Protein AF-A0A0J9EGH7-F1 (afdb_monomer)

Foldseek 3Di:
DDDDPDPPDPPPPPQDPVSVVVVCCVVVNDPPPPPQPQDPPPDPCVVVDDPVVSVVVSVVSSVVVVVVVVVVVVVVVVVVVVVVVVVVVCVVVVVD

Sequence (96 aa):
MAGIGHNGAPDDEALTLDDLAMRLFEVIGPRADLEIEPFECGAPWTAHATEEELKRLGTLQARIIRREQALKELKAERKRIMNRNIRRMRRADGKE

Mean predicted aligned error: 13.61 Å

Radius of gyration: 25.73 Å; Cα contacts (8 Å, |Δi|>4): 18; chains: 1; bounding box: 83×34×54 Å

Structure (mmCIF, N/CA/C/O backbone):
data_AF-A0A0J9EGH7-F1
#
_entry.id   AF-A0A0J9EGH7-F1
#
loop_
_atom_site.group_PDB
_atom_site.id
_atom_site.type_symbol
_atom_site.label_atom_id
_atom_site.label_alt_id
_atom_site.label_comp_id
_atom_site.label_asym_id
_atom_site.label_entity_id
_atom_site.label_seq_id
_atom_site.pdbx_PDB_ins_code
_atom_site.Cartn_x
_atom_site.Cartn_y
_atom_site.Cartn_z
_atom_site.occupancy
_atom_site.B_iso_or_equiv
_atom_site.auth_seq_id
_atom_site.auth_comp_id
_atom_site.auth_asym_id
_atom_site.auth_atom_id
_atom_site.pdbx_PDB_model_num
ATOM 1 N N . MET A 1 1 ? -61.880 -25.033 -5.235 1.00 42.62 1 MET A N 1
ATOM 2 C CA . MET A 1 1 ? -60.783 -24.943 -6.221 1.00 42.62 1 MET A CA 1
ATOM 3 C C . MET A 1 1 ? -60.390 -23.482 -6.345 1.00 42.62 1 MET A C 1
ATOM 5 O O . MET A 1 1 ? -61.152 -22.721 -6.919 1.00 42.62 1 MET A O 1
ATOM 9 N N . ALA A 1 2 ? -59.269 -23.079 -5.754 1.00 44.09 2 ALA A N 1
ATOM 10 C CA . ALA A 1 2 ? -58.670 -21.767 -5.983 1.00 44.09 2 ALA A CA 1
ATOM 11 C C . ALA A 1 2 ? -57.253 -22.032 -6.494 1.00 44.09 2 ALA A C 1
ATOM 13 O O . ALA A 1 2 ? -56.487 -22.734 -5.834 1.00 44.09 2 ALA A O 1
ATOM 14 N N . GLY A 1 3 ? -56.987 -21.599 -7.726 1.00 42.03 3 GLY A N 1
ATOM 15 C CA . GLY A 1 3 ? -55.751 -21.875 -8.446 1.00 42.03 3 GLY A CA 1
ATOM 16 C C . GLY A 1 3 ? -54.546 -21.285 -7.727 1.00 42.03 3 GLY A C 1
ATOM 17 O O . GLY A 1 3 ? -54.557 -20.128 -7.316 1.00 42.03 3 GLY A O 1
ATOM 18 N N . ILE A 1 4 ? -53.510 -22.104 -7.586 1.00 45.78 4 ILE A N 1
ATOM 19 C CA . ILE A 1 4 ? -52.182 -21.670 -7.172 1.00 45.78 4 ILE A CA 1
ATOM 20 C C . ILE A 1 4 ? -51.647 -20.825 -8.329 1.00 45.78 4 ILE A C 1
ATOM 22 O O . ILE A 1 4 ? -51.303 -21.357 -9.383 1.00 45.78 4 ILE A O 1
ATOM 26 N N . GLY A 1 5 ? -51.653 -19.504 -8.153 1.00 42.78 5 GLY A N 1
ATOM 27 C CA . GLY A 1 5 ? -50.976 -18.586 -9.055 1.00 42.78 5 GLY A CA 1
ATOM 28 C C . GLY A 1 5 ? -49.491 -18.919 -9.052 1.00 42.78 5 GLY A C 1
ATOM 29 O O . GLY A 1 5 ? -48.812 -18.769 -8.037 1.00 42.78 5 GLY A O 1
ATOM 30 N N . HIS A 1 6 ? -49.005 -19.425 -10.179 1.00 42.41 6 HIS A N 1
ATOM 31 C CA . HIS A 1 6 ? -47.587 -19.513 -10.466 1.00 42.41 6 HIS A CA 1
ATOM 32 C C . HIS A 1 6 ? -47.066 -18.072 -10.499 1.00 42.41 6 HIS A C 1
ATOM 34 O O . HIS A 1 6 ? -47.311 -17.346 -11.459 1.00 42.41 6 HIS A O 1
ATOM 40 N N . ASN A 1 7 ? -46.423 -17.630 -9.415 1.00 50.31 7 ASN A N 1
ATOM 41 C CA . ASN A 1 7 ? -45.577 -16.444 -9.451 1.00 50.31 7 ASN A CA 1
ATOM 42 C C . ASN A 1 7 ? -44.429 -16.782 -10.403 1.00 50.31 7 ASN A C 1
ATOM 44 O O . ASN A 1 7 ? -43.432 -17.369 -9.984 1.00 50.31 7 ASN A O 1
ATOM 48 N N . GLY A 1 8 ? -44.626 -16.491 -11.689 1.00 41.53 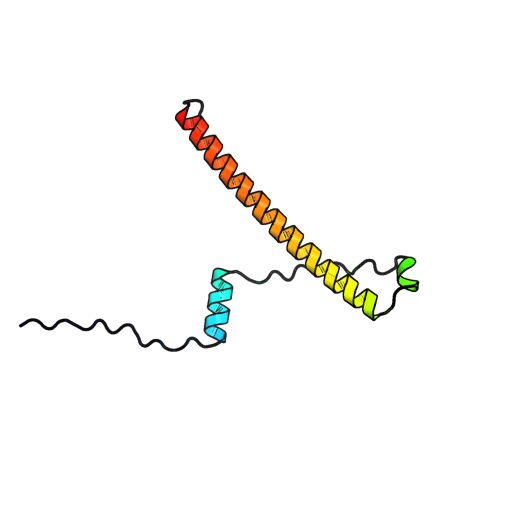8 GLY A N 1
ATOM 49 C CA . GLY A 1 8 ? -43.549 -16.465 -12.659 1.00 41.53 8 GLY A CA 1
ATOM 50 C C . GLY A 1 8 ? -42.519 -15.481 -12.133 1.00 41.53 8 GLY A C 1
ATOM 51 O O . GLY A 1 8 ? -42.806 -14.289 -12.006 1.00 41.53 8 GLY A O 1
ATOM 52 N N . ALA A 1 9 ? -41.352 -15.995 -11.746 1.00 48.44 9 ALA A N 1
ATOM 53 C CA . ALA A 1 9 ? -40.170 -15.157 -11.685 1.00 48.44 9 ALA A CA 1
ATOM 54 C C . ALA A 1 9 ? -40.084 -14.450 -13.047 1.00 48.44 9 ALA A C 1
ATOM 56 O O . ALA A 1 9 ? -40.304 -15.124 -14.059 1.00 48.44 9 ALA A O 1
ATOM 57 N N . PRO A 1 10 ? -39.878 -13.121 -13.090 1.00 49.72 10 PRO A N 1
ATOM 58 C CA . PRO A 1 10 ? -39.650 -12.453 -14.360 1.00 49.72 10 PRO A CA 1
ATOM 59 C C . PRO A 1 10 ? -38.514 -13.203 -15.043 1.00 49.72 10 PRO A C 1
ATOM 61 O O . PRO A 1 10 ? -37.546 -13.560 -14.367 1.00 49.72 10 PRO A O 1
ATOM 64 N N . ASP A 1 11 ? -38.723 -13.519 -16.319 1.00 53.44 11 ASP A N 1
ATOM 65 C CA . ASP A 1 11 ? -37.817 -14.302 -17.146 1.00 53.44 11 ASP A CA 1
ATOM 66 C C . ASP A 1 11 ? -36.367 -13.943 -16.802 1.00 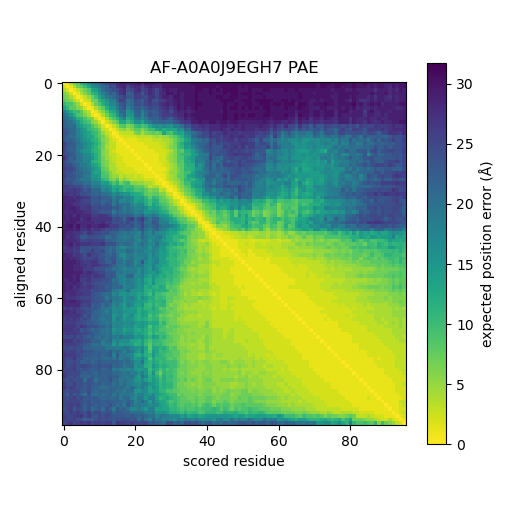53.44 11 ASP A C 1
ATOM 68 O O . ASP A 1 11 ? -36.033 -12.758 -16.720 1.00 53.44 11 ASP A O 1
ATOM 72 N N . ASP A 1 12 ? -35.537 -14.960 -16.533 1.00 54.38 12 ASP A N 1
ATOM 73 C CA . ASP A 1 12 ? -34.088 -14.832 -16.349 1.00 54.38 12 ASP A CA 1
ATOM 74 C C . ASP A 1 12 ? -33.479 -14.317 -17.666 1.00 54.38 12 ASP A C 1
ATOM 76 O O . ASP A 1 12 ? -32.842 -15.048 -18.428 1.00 54.38 12 ASP A O 1
ATOM 80 N N . GLU A 1 13 ? -33.732 -13.052 -17.989 1.00 59.84 13 GLU A N 1
ATOM 81 C CA . GLU A 1 13 ? -33.129 -12.362 -19.106 1.00 59.84 13 GLU A CA 1
ATOM 82 C C . GLU A 1 13 ? -31.655 -12.232 -18.743 1.00 59.84 13 GLU A C 1
ATOM 84 O O . GLU A 1 13 ? -31.276 -11.588 -17.757 1.00 59.84 13 GLU A O 1
ATOM 89 N N . ALA A 1 14 ? -30.820 -12.965 -19.477 1.00 65.88 14 ALA A N 1
ATOM 90 C CA . ALA A 1 14 ? -29.392 -12.979 -19.239 1.00 65.88 14 ALA A CA 1
ATOM 91 C C . ALA A 1 14 ? -28.882 -11.539 -19.340 1.00 65.88 14 ALA A C 1
ATOM 93 O O . ALA A 1 14 ? -28.893 -10.949 -20.420 1.00 65.88 14 ALA A O 1
ATOM 94 N N . LEU A 1 15 ? -28.458 -10.987 -18.199 1.00 65.06 15 LEU A N 1
ATOM 95 C CA . LEU A 1 15 ? -27.881 -9.651 -18.128 1.00 65.06 15 LEU A CA 1
ATOM 96 C C . LEU A 1 15 ? -26.804 -9.517 -19.195 1.00 65.06 15 LEU A C 1
ATOM 98 O O . LEU A 1 15 ? -25.924 -10.379 -19.318 1.00 65.06 15 LEU A O 1
ATOM 102 N N . THR A 1 16 ? -26.859 -8.425 -19.949 1.00 87.00 16 THR A N 1
ATOM 103 C CA . THR A 1 16 ? -25.800 -8.130 -20.903 1.00 87.00 16 THR A CA 1
ATOM 104 C C . THR A 1 16 ? -24.485 -7.904 -20.153 1.00 87.00 16 THR A C 1
ATOM 106 O O . THR A 1 16 ? -24.455 -7.630 -18.947 1.00 87.00 16 THR A O 1
ATOM 109 N N . LEU A 1 17 ? -23.363 -8.022 -20.866 1.00 78.50 17 LEU A N 1
ATOM 110 C CA . LEU A 1 17 ? -22.044 -7.707 -20.305 1.00 78.50 17 LEU A CA 1
ATOM 111 C C . LEU A 1 17 ? -21.997 -6.287 -19.722 1.00 78.50 17 LEU A C 1
ATOM 113 O O . LEU A 1 17 ? -21.353 -6.081 -18.693 1.00 78.50 17 LEU A O 1
ATOM 117 N N . ASP A 1 18 ? -22.721 -5.351 -20.335 1.00 80.12 18 ASP A N 1
ATOM 118 C CA . ASP A 1 18 ? -22.803 -3.960 -19.896 1.00 80.12 18 ASP A CA 1
ATOM 119 C C . ASP A 1 18 ? -23.638 -3.817 -18.618 1.00 80.12 18 ASP A C 1
ATOM 121 O O . ASP A 1 18 ? -23.201 -3.154 -17.675 1.00 80.12 18 ASP A O 1
ATOM 125 N N . ASP A 1 19 ? -24.773 -4.515 -18.512 1.00 81.50 19 ASP A N 1
ATOM 126 C CA . ASP A 1 19 ? -25.580 -4.516 -17.285 1.00 81.50 19 ASP A CA 1
ATOM 127 C C . ASP A 1 19 ? -24.813 -5.135 -16.116 1.00 81.50 19 ASP A C 1
ATOM 129 O O . ASP A 1 19 ? -24.829 -4.619 -14.996 1.00 81.50 19 ASP A O 1
ATOM 133 N N . LEU A 1 20 ? -24.091 -6.229 -16.374 1.00 82.88 20 LEU A N 1
ATOM 134 C CA . LEU A 1 20 ? -23.239 -6.872 -15.380 1.00 82.88 20 LEU A CA 1
ATOM 135 C C . LEU A 1 20 ? -22.088 -5.949 -14.954 1.00 82.88 20 LEU A C 1
ATOM 137 O O . LEU A 1 20 ? -21.775 -5.870 -13.764 1.00 82.88 20 LEU A O 1
ATOM 141 N N . ALA A 1 21 ? -21.482 -5.222 -15.897 1.00 78.38 21 ALA A N 1
ATOM 142 C CA . ALA A 1 21 ? -20.438 -4.243 -15.614 1.00 78.38 21 ALA A CA 1
ATOM 143 C C . ALA A 1 21 ? -20.959 -3.069 -14.769 1.00 78.38 21 ALA A C 1
ATOM 145 O O . ALA A 1 21 ? -20.303 -2.697 -13.795 1.00 78.38 21 ALA A O 1
ATOM 146 N N . MET A 1 22 ? -22.148 -2.539 -15.074 1.00 81.19 22 MET A N 1
ATOM 147 C CA . MET A 1 22 ? -22.797 -1.478 -14.294 1.00 81.19 22 MET A CA 1
ATOM 148 C C . MET A 1 22 ? -23.138 -1.943 -12.878 1.00 81.19 22 MET A C 1
ATOM 150 O O . MET A 1 22 ? -22.831 -1.253 -11.908 1.00 81.19 22 MET A O 1
ATOM 154 N N . ARG A 1 23 ? -23.672 -3.158 -12.731 1.00 7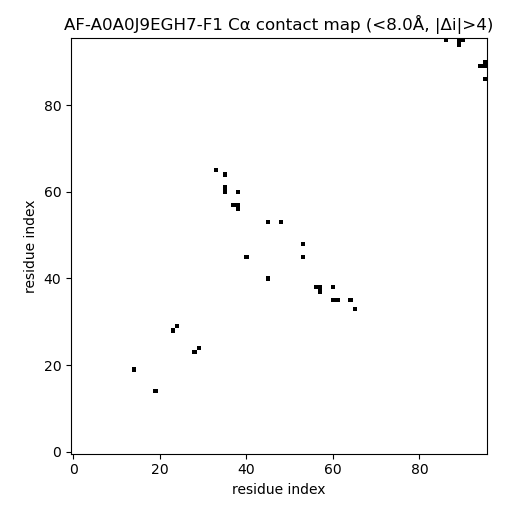9.56 23 ARG A N 1
ATOM 155 C CA . ARG A 1 23 ? -23.951 -3.747 -11.414 1.00 79.56 23 ARG A CA 1
ATOM 156 C C . ARG A 1 23 ? -22.682 -3.934 -10.591 1.00 79.56 23 ARG A C 1
ATOM 158 O O . ARG A 1 23 ? -22.654 -3.630 -9.401 1.00 79.56 23 ARG A O 1
ATOM 165 N N . LEU A 1 24 ? -21.612 -4.425 -11.217 1.00 75.50 24 LEU A N 1
ATOM 166 C CA . LEU A 1 24 ? -20.312 -4.551 -10.562 1.00 75.50 24 LEU A CA 1
ATOM 167 C C . LEU A 1 24 ? -19.753 -3.182 -10.169 1.00 75.50 24 LEU A C 1
ATOM 169 O O . LEU A 1 24 ? -19.197 -3.060 -9.081 1.00 75.50 24 LEU A O 1
ATOM 173 N N . PHE A 1 25 ? -19.924 -2.158 -11.005 1.00 71.62 25 PHE A N 1
ATOM 174 C CA . PHE A 1 25 ? -19.523 -0.788 -10.695 1.00 71.62 25 PHE A CA 1
ATOM 175 C C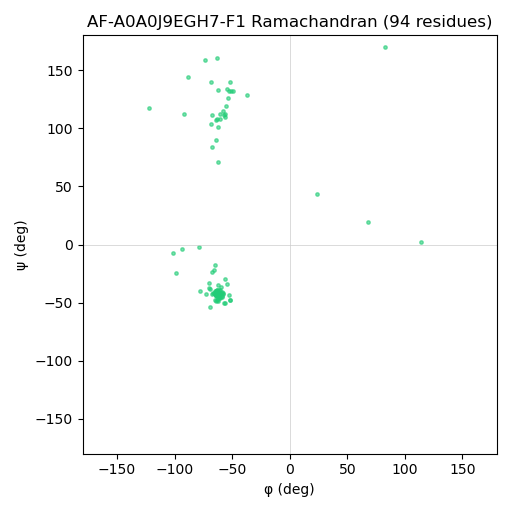 . PHE A 1 25 ? -20.297 -0.213 -9.505 1.00 71.62 25 PHE A C 1
ATOM 177 O O . PHE A 1 25 ? -19.689 0.399 -8.635 1.00 71.62 25 PHE A O 1
ATOM 184 N N . GLU A 1 26 ? -21.607 -0.439 -9.408 1.00 74.94 26 GLU A N 1
ATOM 185 C CA . GLU A 1 26 ? -22.403 0.005 -8.256 1.00 74.94 26 GLU A CA 1
ATOM 186 C C . GLU A 1 26 ? -21.985 -0.690 -6.955 1.00 74.94 26 GLU A C 1
ATOM 188 O O . GLU A 1 26 ? -21.919 -0.060 -5.900 1.00 74.94 26 GLU A O 1
ATOM 193 N N . VAL A 1 27 ? -21.685 -1.990 -7.024 1.00 71.38 27 VAL A N 1
ATOM 194 C CA . VAL A 1 27 ? -21.335 -2.796 -5.845 1.00 71.38 27 VAL A CA 1
ATOM 195 C C . VAL A 1 27 ? -19.896 -2.549 -5.386 1.00 71.38 27 VAL A C 1
ATOM 197 O O . VAL A 1 27 ? -19.630 -2.513 -4.185 1.00 71.38 27 VAL A O 1
ATOM 200 N N . ILE A 1 28 ? -18.957 -2.413 -6.324 1.00 70.75 28 ILE A N 1
ATOM 201 C CA . ILE A 1 28 ? -17.514 -2.337 -6.042 1.00 70.75 28 ILE A CA 1
ATOM 202 C C . ILE A 1 28 ? -17.016 -0.881 -6.044 1.00 70.75 28 ILE A C 1
ATOM 204 O O . ILE A 1 28 ? -16.027 -0.571 -5.380 1.00 70.75 28 ILE A O 1
ATOM 208 N N . GLY A 1 29 ? -17.709 0.022 -6.740 1.00 58.31 29 GLY A N 1
ATOM 209 C CA . GLY A 1 29 ? -17.267 1.386 -7.021 1.00 58.31 29 GLY A CA 1
ATOM 210 C C . GLY A 1 29 ? -16.313 1.469 -8.224 1.00 58.31 29 GLY A C 1
ATOM 211 O O . GLY A 1 29 ? -15.832 0.442 -8.721 1.00 58.31 29 GLY A O 1
ATOM 212 N N . PRO A 1 30 ? -16.003 2.690 -8.709 1.00 61.41 30 PRO A N 1
ATOM 213 C CA . PRO A 1 30 ? -14.977 2.887 -9.726 1.00 61.41 30 PRO A CA 1
ATOM 214 C C . PRO A 1 30 ? -13.663 2.271 -9.253 1.00 61.41 30 PRO A C 1
ATOM 216 O O . PRO A 1 30 ? -13.224 2.504 -8.123 1.00 61.41 30 PRO A O 1
ATOM 219 N N . ARG A 1 31 ? -12.996 1.514 -10.133 1.00 58.31 31 ARG A N 1
ATOM 220 C CA . ARG A 1 31 ? -11.586 1.190 -9.916 1.00 58.31 31 ARG A CA 1
ATOM 221 C C . ARG A 1 31 ? -10.855 2.524 -9.882 1.00 58.31 31 ARG A C 1
ATOM 223 O O . ARG A 1 31 ? -10.773 3.196 -10.900 1.00 58.31 31 ARG A O 1
ATOM 230 N N . ALA A 1 32 ? -10.405 2.932 -8.700 1.00 57.84 32 ALA A N 1
ATOM 231 C CA . ALA A 1 32 ? -9.576 4.112 -8.584 1.00 57.84 32 ALA A CA 1
ATOM 232 C C . ALA A 1 32 ? -8.292 3.829 -9.361 1.00 57.84 32 ALA A C 1
ATOM 234 O O . ALA A 1 32 ? -7.461 3.012 -8.941 1.00 57.84 32 ALA A O 1
ATOM 235 N N . ASP A 1 33 ? -8.157 4.480 -10.509 1.00 59.44 33 ASP A N 1
ATOM 236 C CA . ASP A 1 33 ? -6.893 4.592 -11.206 1.00 59.44 33 ASP A CA 1
ATOM 237 C C . ASP A 1 33 ? -6.010 5.473 -10.326 1.00 59.44 33 ASP A C 1
ATOM 239 O O . ASP A 1 33 ? -5.987 6.693 -10.443 1.00 59.44 33 ASP A O 1
ATOM 243 N N . LEU A 1 34 ? -5.365 4.850 -9.335 1.00 61.41 34 LEU A N 1
ATOM 244 C CA . LEU A 1 34 ? -4.334 5.516 -8.555 1.00 61.41 34 LEU A CA 1
ATOM 245 C C . LEU A 1 34 ? -3.295 6.021 -9.551 1.00 61.41 34 LEU A C 1
ATOM 247 O O . LEU A 1 34 ? -2.700 5.212 -10.269 1.00 61.41 34 LEU A O 1
ATOM 251 N N . GLU A 1 35 ? -3.099 7.340 -9.582 1.00 61.25 35 GLU A N 1
ATOM 252 C CA . GLU A 1 35 ? -1.949 7.936 -10.244 1.00 61.25 35 GLU A CA 1
ATOM 253 C C . GLU A 1 35 ? -0.704 7.309 -9.619 1.00 61.25 35 GLU A C 1
ATOM 255 O O . GLU A 1 35 ? -0.417 7.461 -8.430 1.00 61.25 35 GLU A O 1
ATOM 260 N N . ILE A 1 36 ? -0.027 6.486 -10.410 1.00 59.84 36 ILE A N 1
ATOM 261 C CA . ILE A 1 36 ? 1.205 5.829 -10.008 1.00 59.84 36 ILE A CA 1
ATOM 262 C C . ILE A 1 36 ? 2.315 6.753 -10.462 1.00 59.84 36 ILE A C 1
ATOM 264 O O . ILE A 1 36 ? 2.513 6.929 -11.665 1.00 59.84 36 ILE A O 1
ATOM 268 N N . GLU A 1 37 ? 3.012 7.349 -9.496 1.00 63.56 37 GLU A N 1
ATOM 269 C CA . GLU A 1 37 ? 4.190 8.153 -9.793 1.00 63.56 37 GLU A CA 1
ATOM 270 C C . GLU A 1 37 ? 5.170 7.353 -10.668 1.00 63.56 37 GLU A C 1
ATOM 272 O O . GLU A 1 37 ? 5.349 6.144 -10.450 1.00 63.56 37 GLU A O 1
ATOM 277 N N . PRO A 1 38 ? 5.797 8.000 -11.668 1.00 60.22 38 PRO A N 1
ATOM 278 C CA . PRO A 1 38 ? 6.794 7.356 -12.503 1.00 60.22 38 PRO A CA 1
ATOM 279 C C . PRO A 1 38 ? 7.884 6.724 -11.638 1.00 60.22 38 PRO A C 1
ATOM 281 O O . PRO A 1 38 ? 8.489 7.371 -10.786 1.00 60.22 38 PRO A O 1
ATOM 284 N N . PHE A 1 39 ? 8.121 5.438 -11.866 1.00 64.62 39 PHE A N 1
ATOM 285 C CA . PHE A 1 39 ? 9.152 4.672 -11.186 1.00 64.62 39 PHE A CA 1
ATOM 286 C C . PHE A 1 39 ? 10.534 5.312 -11.414 1.00 64.62 39 PHE A C 1
ATOM 288 O O . PHE A 1 39 ? 10.974 5.354 -12.559 1.00 64.62 39 PHE A O 1
ATOM 295 N N . GLU A 1 40 ? 11.168 5.810 -10.339 1.00 64.69 40 GLU A N 1
ATOM 296 C CA . GLU A 1 40 ? 12.563 6.299 -10.207 1.00 64.69 40 GLU A CA 1
ATOM 297 C C . GLU A 1 40 ? 13.259 6.784 -11.500 1.00 64.69 40 GLU A C 1
ATOM 299 O O . GLU A 1 40 ? 14.428 6.478 -11.754 1.00 64.69 40 GLU A O 1
ATOM 304 N N . CYS A 1 41 ? 12.560 7.555 -12.341 1.00 62.53 41 CYS A N 1
ATOM 305 C CA . CYS A 1 41 ? 13.115 8.048 -13.596 1.00 62.53 41 CYS A CA 1
ATOM 306 C C . CYS A 1 41 ? 14.289 8.990 -13.289 1.00 62.53 41 CYS A C 1
ATOM 308 O O . CYS A 1 41 ? 14.081 10.112 -12.833 1.00 62.53 41 CYS A O 1
ATOM 310 N N . GLY A 1 42 ? 15.519 8.534 -13.547 1.00 69.88 42 GLY A N 1
ATOM 311 C CA . GLY A 1 42 ? 16.743 9.323 -13.368 1.00 69.88 42 GLY A CA 1
ATOM 312 C C . GLY A 1 42 ? 17.697 8.833 -12.276 1.00 69.88 42 GLY A C 1
ATOM 313 O O . GLY A 1 42 ? 18.738 9.459 -12.074 1.00 69.88 42 GLY A O 1
ATOM 314 N N . ALA A 1 43 ? 17.402 7.727 -11.586 1.00 85.06 43 ALA A N 1
ATOM 315 C CA . ALA A 1 43 ? 18.371 7.134 -10.666 1.00 85.06 43 ALA A CA 1
ATOM 316 C C . ALA A 1 43 ? 19.577 6.537 -11.436 1.00 85.06 43 ALA A C 1
ATOM 318 O O . ALA A 1 43 ? 19.375 5.887 -12.458 1.00 85.06 43 ALA A O 1
ATOM 319 N N . PRO A 1 44 ? 20.838 6.679 -10.968 1.00 89.25 44 PRO A N 1
ATOM 320 C CA . PRO A 1 44 ? 22.019 6.236 -11.727 1.00 89.25 44 PRO A CA 1
ATOM 321 C C . PRO A 1 44 ? 22.003 4.755 -12.117 1.00 89.25 44 PRO A C 1
ATOM 323 O O . PRO A 1 44 ? 22.540 4.365 -13.151 1.00 89.25 44 PRO A O 1
ATOM 326 N N . TRP A 1 45 ? 21.357 3.923 -11.301 1.00 87.69 45 TRP A N 1
ATOM 327 C CA . TRP A 1 45 ? 21.258 2.492 -11.536 1.00 87.69 45 TRP A CA 1
ATOM 328 C C . TRP A 1 45 ? 20.393 2.155 -12.767 1.00 87.69 45 TRP A C 1
ATOM 330 O O . TRP A 1 45 ? 20.610 1.110 -13.380 1.00 87.69 45 TRP A O 1
ATOM 340 N N . THR A 1 46 ? 19.473 3.036 -13.194 1.00 88.81 46 THR A N 1
ATOM 341 C CA . THR A 1 46 ? 18.600 2.781 -14.356 1.00 88.81 46 THR A CA 1
ATOM 342 C C . THR A 1 46 ? 19.384 2.701 -15.662 1.00 88.81 46 THR A C 1
ATOM 344 O O . THR A 1 46 ? 18.912 2.083 -16.608 1.00 88.81 46 THR A O 1
ATOM 347 N N . ALA A 1 47 ? 20.591 3.276 -15.714 1.00 88.75 47 ALA A N 1
ATOM 348 C CA . ALA A 1 47 ? 21.497 3.155 -16.858 1.00 88.75 47 ALA A CA 1
ATOM 349 C C . ALA A 1 47 ? 21.995 1.714 -17.088 1.00 88.75 47 ALA A C 1
ATOM 351 O O . ALA A 1 47 ? 22.484 1.400 -18.170 1.00 88.75 47 ALA A O 1
ATOM 352 N N . HIS A 1 48 ? 21.876 0.845 -16.081 1.00 92.12 48 HIS A N 1
ATOM 353 C CA . HIS A 1 48 ? 22.273 -0.561 -16.149 1.00 92.12 48 HIS A CA 1
ATOM 354 C C . HIS A 1 48 ? 21.095 -1.519 -16.357 1.00 92.12 48 HIS A C 1
ATOM 356 O O . HIS A 1 48 ? 21.322 -2.711 -16.549 1.00 92.12 48 HIS A O 1
ATOM 362 N N . ALA A 1 49 ? 19.856 -1.025 -16.302 1.00 89.44 49 ALA A N 1
ATOM 363 C CA . ALA A 1 49 ? 18.661 -1.840 -16.468 1.00 89.44 49 ALA A CA 1
ATOM 364 C C . ALA A 1 49 ? 18.264 -1.939 -17.943 1.00 89.44 49 ALA A C 1
ATOM 366 O O . ALA A 1 49 ? 18.359 -0.975 -18.706 1.00 89.44 49 ALA A O 1
ATOM 367 N N . THR A 1 50 ? 17.765 -3.103 -18.340 1.00 92.62 50 THR A N 1
ATOM 368 C CA . THR A 1 50 ? 17.143 -3.281 -19.653 1.00 92.62 50 THR A CA 1
ATOM 369 C C . THR A 1 50 ? 15.761 -2.622 -19.701 1.00 92.62 50 THR A C 1
ATOM 371 O O . THR A 1 50 ? 15.101 -2.410 -18.679 1.00 92.62 50 THR A O 1
ATOM 374 N N . GLU A 1 51 ? 15.269 -2.328 -20.906 1.00 86.69 51 GLU A N 1
ATOM 375 C CA . GLU A 1 51 ? 13.921 -1.771 -21.091 1.00 86.69 51 GLU A CA 1
ATOM 376 C C . GLU A 1 51 ? 12.824 -2.707 -20.546 1.00 86.69 51 GLU A C 1
ATOM 378 O O . GLU A 1 51 ? 11.834 -2.251 -19.967 1.00 86.69 51 GLU A O 1
ATOM 383 N N . GLU A 1 52 ? 13.005 -4.023 -20.693 1.00 89.25 52 GLU A N 1
ATOM 384 C CA . GLU A 1 52 ? 12.083 -5.035 -20.167 1.00 89.25 52 GLU A CA 1
ATOM 385 C C . GLU A 1 52 ? 12.021 -5.012 -18.634 1.00 89.25 52 GLU A C 1
ATOM 387 O O . GLU A 1 52 ? 10.928 -5.044 -18.055 1.00 89.25 52 GLU A O 1
ATOM 392 N N . GLU A 1 53 ? 13.172 -4.891 -17.969 1.00 91.56 53 GLU A N 1
ATOM 393 C CA . GLU A 1 53 ? 13.251 -4.762 -16.512 1.00 91.56 53 GLU A CA 1
ATOM 394 C C . GLU A 1 53 ? 12.589 -3.471 -16.028 1.00 91.56 53 GLU A C 1
ATOM 396 O O . GLU A 1 53 ? 11.784 -3.517 -15.097 1.00 91.56 53 GLU A O 1
ATOM 401 N N . LEU A 1 54 ? 12.830 -2.336 -16.691 1.00 87.19 54 LEU A N 1
ATOM 402 C CA . LEU A 1 54 ? 12.201 -1.057 -16.339 1.00 87.19 54 LEU A CA 1
ATOM 403 C C . LEU A 1 54 ? 10.669 -1.112 -16.470 1.00 87.19 54 LEU A C 1
ATOM 405 O O . LEU A 1 54 ? 9.950 -0.710 -15.549 1.00 87.19 54 LEU A O 1
ATOM 409 N N . LYS A 1 55 ? 10.141 -1.692 -17.559 1.00 83.75 55 LYS A N 1
ATOM 410 C CA . LYS A 1 55 ? 8.691 -1.927 -17.724 1.00 83.75 55 LYS A CA 1
ATOM 411 C C . LYS A 1 55 ? 8.136 -2.824 -16.619 1.00 83.75 55 LYS A C 1
ATOM 413 O O . LYS A 1 55 ? 7.043 -2.581 -16.082 1.00 83.75 55 LYS A O 1
ATOM 418 N N . ARG A 1 56 ? 8.881 -3.872 -16.254 1.00 87.50 56 ARG A N 1
ATOM 419 C CA . ARG A 1 56 ? 8.486 -4.786 -15.183 1.00 87.50 56 ARG A CA 1
ATOM 420 C C . ARG A 1 56 ? 8.457 -4.085 -13.827 1.00 87.50 56 ARG A C 1
ATOM 422 O O . ARG A 1 56 ? 7.496 -4.289 -13.084 1.00 87.50 56 ARG A O 1
ATOM 429 N N . LEU A 1 57 ? 9.446 -3.250 -13.525 1.00 87.50 57 LEU A N 1
ATOM 430 C CA . LEU A 1 57 ? 9.522 -2.481 -12.284 1.00 87.50 57 LEU A CA 1
ATOM 431 C C . LEU A 1 57 ? 8.365 -1.487 -12.159 1.00 87.50 57 LEU A C 1
ATOM 433 O O . LEU A 1 57 ? 7.687 -1.496 -11.134 1.00 87.50 57 LEU A O 1
ATOM 437 N N . GLY A 1 58 ? 8.025 -0.748 -13.221 1.00 84.44 58 GLY A N 1
ATOM 438 C CA . GLY A 1 58 ? 6.834 0.115 -13.226 1.00 84.44 58 GLY A CA 1
ATOM 439 C C . GLY A 1 58 ? 5.536 -0.658 -12.943 1.00 84.44 58 GLY A C 1
ATOM 440 O O . GLY A 1 58 ? 4.704 -0.245 -12.133 1.00 84.44 58 GLY A O 1
ATOM 441 N N . THR A 1 59 ? 5.392 -1.853 -13.526 1.00 85.44 59 THR A N 1
ATOM 442 C CA . THR A 1 59 ? 4.247 -2.741 -13.247 1.00 85.44 59 THR A CA 1
ATOM 443 C C . THR A 1 59 ? 4.220 -3.216 -11.790 1.00 85.44 59 THR A C 1
ATOM 445 O O . THR A 1 59 ? 3.146 -3.336 -11.191 1.00 85.44 59 THR A O 1
ATOM 448 N N . LEU A 1 60 ? 5.381 -3.535 -11.214 1.00 88.12 60 LEU A N 1
ATOM 449 C CA . LEU A 1 60 ? 5.492 -3.942 -9.814 1.00 88.12 60 LEU A CA 1
ATOM 450 C C . LEU A 1 60 ? 5.157 -2.782 -8.872 1.00 88.12 60 LEU A C 1
ATOM 452 O O . LEU A 1 60 ? 4.377 -2.993 -7.947 1.00 88.12 60 LEU A O 1
ATOM 456 N N . GLN A 1 61 ? 5.635 -1.570 -9.153 1.00 86.44 61 GLN A N 1
ATOM 457 C CA . GLN A 1 61 ? 5.335 -0.369 -8.373 1.00 86.44 61 GLN A CA 1
ATOM 458 C C . GLN A 1 61 ? 3.826 -0.113 -8.298 1.00 86.44 61 GLN A C 1
ATOM 460 O O . GLN A 1 61 ? 3.249 -0.034 -7.212 1.00 86.44 61 GLN A O 1
ATOM 4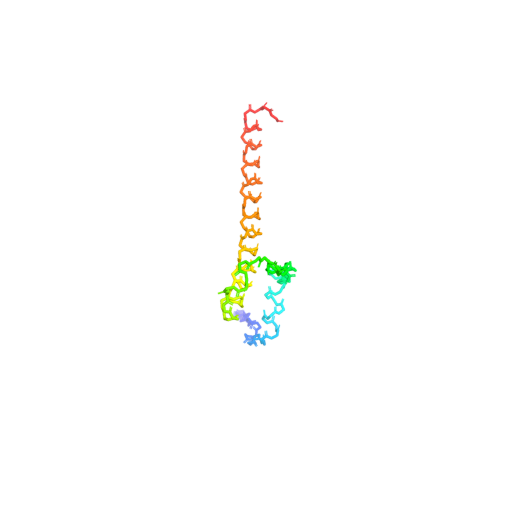65 N N . ALA A 1 62 ? 3.154 -0.124 -9.452 1.00 82.31 62 ALA A N 1
ATOM 466 C CA . ALA A 1 62 ? 1.700 -0.015 -9.544 1.00 82.31 62 ALA A CA 1
ATOM 467 C C . ALA A 1 62 ? 0.967 -1.045 -8.669 1.00 82.31 62 ALA A C 1
ATOM 469 O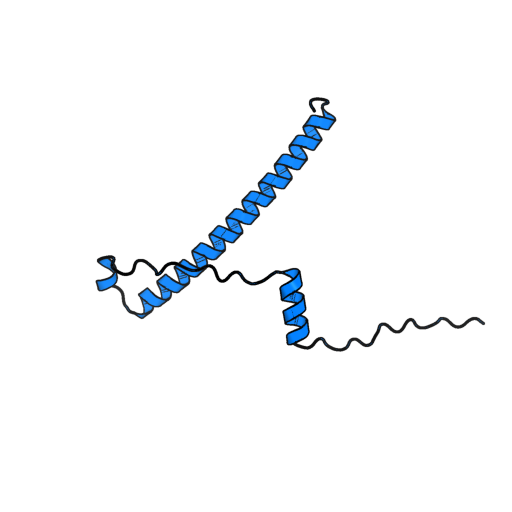 O . ALA A 1 62 ? -0.013 -0.758 -7.978 1.00 82.31 62 ALA A O 1
ATOM 470 N N . ARG A 1 63 ? 1.454 -2.287 -8.702 1.00 89.12 63 ARG A N 1
ATOM 471 C CA . ARG A 1 63 ? 0.907 -3.418 -7.950 1.00 89.12 63 ARG A CA 1
ATOM 472 C C . ARG A 1 63 ? 1.155 -3.314 -6.447 1.00 89.12 63 ARG A C 1
ATOM 474 O O . ARG A 1 63 ? 0.324 -3.828 -5.693 1.00 89.12 63 ARG A O 1
ATOM 481 N N . ILE A 1 64 ? 2.275 -2.733 -6.028 1.00 87.38 64 ILE A N 1
ATOM 482 C CA . ILE A 1 64 ? 2.616 -2.494 -4.623 1.00 87.38 64 ILE A CA 1
ATOM 483 C C . ILE A 1 64 ? 1.684 -1.423 -4.063 1.00 87.38 64 ILE A C 1
ATOM 485 O O . ILE A 1 64 ? 0.939 -1.720 -3.133 1.00 87.38 64 ILE A O 1
ATOM 489 N N . ILE A 1 65 ? 1.607 -0.261 -4.715 1.00 86.06 65 ILE A N 1
ATOM 490 C CA . ILE A 1 65 ? 0.763 0.871 -4.298 1.00 86.06 65 ILE A CA 1
ATOM 491 C C . ILE A 1 65 ? -0.693 0.435 -4.067 1.00 86.06 65 ILE A C 1
ATOM 493 O O . IL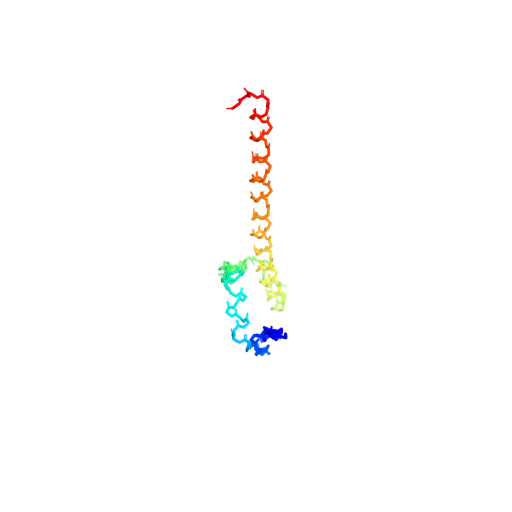E A 1 65 ? -1.280 0.693 -3.015 1.00 86.06 65 ILE A O 1
ATOM 497 N N . ARG A 1 66 ? -1.280 -0.315 -5.012 1.00 86.31 66 ARG A N 1
ATOM 498 C CA . ARG A 1 66 ? -2.658 -0.822 -4.863 1.00 86.31 66 ARG A CA 1
ATOM 499 C C . ARG A 1 66 ? -2.820 -1.759 -3.662 1.00 86.31 66 ARG A C 1
ATOM 501 O O . ARG A 1 66 ? -3.840 -1.709 -2.976 1.00 86.31 66 ARG A O 1
ATOM 508 N N . ARG A 1 67 ? -1.834 -2.623 -3.393 1.00 91.75 67 ARG A N 1
ATOM 509 C CA . ARG A 1 67 ? -1.867 -3.538 -2.238 1.00 91.75 67 ARG A CA 1
ATOM 510 C C . ARG A 1 67 ? -1.711 -2.789 -0.921 1.00 91.75 67 ARG A C 1
ATOM 512 O O . ARG A 1 67 ? -2.369 -3.152 0.049 1.00 91.75 67 ARG A O 1
ATOM 519 N N . GLU A 1 68 ? -0.877 -1.757 -0.879 1.00 91.56 68 GLU A N 1
ATOM 520 C CA . GLU A 1 68 ? -0.713 -0.910 0.303 1.00 91.56 68 GLU A CA 1
ATOM 521 C C . GLU A 1 68 ? -2.006 -0.174 0.650 1.00 91.56 68 GLU A C 1
ATOM 523 O O . GLU A 1 68 ? -2.408 -0.163 1.816 1.00 91.56 68 GLU A O 1
ATOM 528 N N . GLN A 1 69 ? -2.706 0.360 -0.356 1.00 88.19 69 GLN A N 1
ATOM 529 C CA . GLN A 1 69 ? -4.007 0.997 -0.162 1.00 88.19 69 GLN A CA 1
ATOM 530 C C . GLN A 1 69 ? -5.053 0.003 0.367 1.00 88.19 69 GLN A C 1
ATOM 532 O O . GLN A 1 69 ? -5.680 0.262 1.396 1.00 88.19 69 GLN A O 1
ATOM 537 N N . ALA A 1 70 ? -5.172 -1.177 -0.248 1.00 88.44 70 ALA A N 1
ATOM 538 C CA . ALA A 1 70 ? -6.066 -2.227 0.246 1.00 88.44 70 ALA A CA 1
ATOM 539 C C . ALA A 1 70 ? -5.721 -2.637 1.692 1.00 88.44 70 ALA A C 1
ATOM 541 O O . ALA A 1 70 ? -6.593 -2.769 2.553 1.00 88.44 70 ALA A O 1
ATOM 542 N N . LEU A 1 71 ? -4.431 -2.778 2.009 1.00 94.81 71 LEU A N 1
ATOM 543 C CA . LEU A 1 71 ? -3.977 -3.100 3.361 1.00 94.81 71 LEU A CA 1
ATOM 544 C C . LEU A 1 71 ? -4.333 -1.997 4.369 1.00 94.81 71 LEU A C 1
ATOM 546 O O . LEU A 1 71 ? -4.697 -2.295 5.511 1.00 94.81 71 LEU A O 1
ATOM 550 N N . LYS A 1 72 ? -4.225 -0.726 3.974 1.00 92.94 72 LYS A N 1
ATOM 551 C CA . LYS A 1 72 ? -4.612 0.428 4.795 1.00 92.94 72 LYS A CA 1
ATOM 552 C C . LYS A 1 72 ? -6.104 0.388 5.130 1.00 92.94 72 LYS A C 1
ATOM 554 O O . LYS A 1 72 ? -6.462 0.576 6.295 1.00 92.94 72 LYS A O 1
ATOM 559 N N . GLU A 1 73 ? -6.954 0.090 4.154 1.00 92.62 73 GLU A N 1
ATOM 560 C CA . GLU A 1 73 ? -8.405 -0.035 4.339 1.00 92.62 73 GLU A CA 1
ATOM 561 C C . GLU A 1 73 ? -8.766 -1.179 5.291 1.00 92.62 73 GLU A C 1
ATOM 563 O O . GLU A 1 73 ? -9.480 -0.958 6.275 1.00 92.62 73 GLU A O 1
ATOM 568 N N . LEU A 1 74 ? -8.172 -2.360 5.089 1.00 92.38 74 LEU A N 1
ATOM 569 C CA . LEU A 1 74 ? -8.347 -3.515 5.976 1.00 92.38 74 LEU A CA 1
ATOM 570 C C . LEU A 1 74 ? -7.917 -3.200 7.418 1.00 92.38 74 LEU A C 1
ATOM 572 O O . LEU A 1 74 ? -8.629 -3.507 8.379 1.00 92.38 74 LEU A O 1
ATOM 576 N N . LYS A 1 75 ? -6.768 -2.534 7.601 1.00 94.69 75 LYS A N 1
ATOM 577 C CA . LYS A 1 75 ? -6.303 -2.084 8.926 1.00 94.69 75 LYS A CA 1
ATOM 578 C C . LYS A 1 75 ? -7.287 -1.099 9.565 1.00 94.69 75 LYS A C 1
ATOM 580 O O . LYS A 1 75 ? -7.546 -1.192 10.770 1.00 94.69 75 LYS A O 1
ATOM 585 N N . ALA A 1 76 ? -7.839 -0.168 8.786 1.00 91.50 76 ALA A N 1
ATOM 586 C CA . ALA A 1 76 ? -8.799 0.819 9.270 1.00 91.50 76 ALA A CA 1
ATOM 587 C C . ALA A 1 76 ? -10.127 0.175 9.690 1.00 91.50 76 ALA A C 1
ATOM 589 O O . ALA A 1 76 ? -10.685 0.533 10.729 1.00 91.50 76 ALA A O 1
ATOM 590 N N . GLU A 1 77 ? -10.638 -0.785 8.921 1.00 95.88 77 GLU A N 1
ATOM 591 C CA . GLU A 1 77 ? -11.843 -1.536 9.275 1.00 95.88 77 GLU A CA 1
ATOM 592 C C . GLU A 1 77 ? -11.647 -2.383 10.533 1.00 95.88 77 GLU A C 1
ATOM 594 O O . GLU A 1 77 ? -12.431 -2.260 11.479 1.00 95.88 77 GLU A O 1
ATOM 599 N N . ARG A 1 78 ? -10.544 -3.140 10.613 1.00 97.06 78 ARG A N 1
ATOM 600 C CA . ARG A 1 78 ? -10.191 -3.899 11.820 1.00 97.06 78 ARG A CA 1
ATOM 601 C C . ARG A 1 78 ? -10.202 -3.000 13.057 1.00 97.06 78 ARG A C 1
ATOM 603 O O . ARG A 1 78 ? -10.831 -3.334 14.060 1.00 97.06 78 ARG A O 1
ATOM 610 N N . LYS A 1 79 ? -9.565 -1.825 12.978 1.00 93.75 79 LYS A N 1
ATOM 611 C CA . LYS A 1 79 ? -9.540 -0.841 14.074 1.00 93.75 79 LYS A CA 1
ATOM 612 C C . LYS A 1 79 ? -10.943 -0.333 14.427 1.00 93.75 79 LYS A C 1
ATOM 614 O O . LYS A 1 79 ? -11.265 -0.226 15.609 1.00 93.75 79 LYS A O 1
ATOM 619 N N . ARG A 1 80 ? -11.793 -0.043 13.434 1.00 93.62 80 ARG A N 1
ATOM 620 C CA . ARG A 1 80 ? -13.188 0.388 13.655 1.00 93.62 80 ARG A CA 1
ATOM 621 C C . ARG A 1 80 ? -13.995 -0.671 14.410 1.00 93.62 80 ARG A C 1
ATOM 623 O O . ARG A 1 80 ? -14.681 -0.327 15.373 1.00 93.62 80 ARG A O 1
ATOM 630 N N . ILE A 1 81 ? -13.884 -1.939 14.015 1.00 94.06 81 ILE A N 1
ATOM 631 C CA . ILE A 1 81 ? -14.562 -3.062 14.680 1.00 94.06 81 ILE A CA 1
ATOM 632 C C . ILE A 1 81 ? -14.052 -3.230 16.115 1.00 94.06 81 ILE A C 1
ATOM 634 O O . ILE A 1 81 ? -14.859 -3.285 17.044 1.00 94.06 81 ILE A O 1
ATOM 638 N N . MET A 1 82 ? -12.730 -3.238 16.315 1.00 92.19 82 MET A N 1
ATOM 639 C CA . MET A 1 82 ? -12.127 -3.330 17.650 1.00 92.19 82 MET A CA 1
ATOM 640 C C . MET A 1 82 ? -12.630 -2.212 18.569 1.00 92.19 82 MET A C 1
ATOM 642 O O . MET A 1 82 ? -13.134 -2.491 19.653 1.00 92.19 82 MET A O 1
ATOM 646 N N . ASN A 1 83 ? -12.584 -0.957 18.114 1.00 92.56 83 ASN A N 1
ATOM 647 C CA . ASN A 1 83 ? -13.056 0.189 18.892 1.00 92.56 83 ASN A CA 1
ATOM 648 C C . ASN A 1 83 ? -14.547 0.083 19.238 1.00 92.56 83 ASN A C 1
ATOM 650 O O . ASN A 1 83 ? -14.951 0.417 20.351 1.00 92.56 83 ASN A O 1
ATOM 654 N N . ARG A 1 84 ? -15.376 -0.399 18.303 1.00 96.06 84 ARG A N 1
ATOM 655 C CA . ARG A 1 84 ? -16.804 -0.635 18.549 1.00 96.06 84 ARG A CA 1
ATO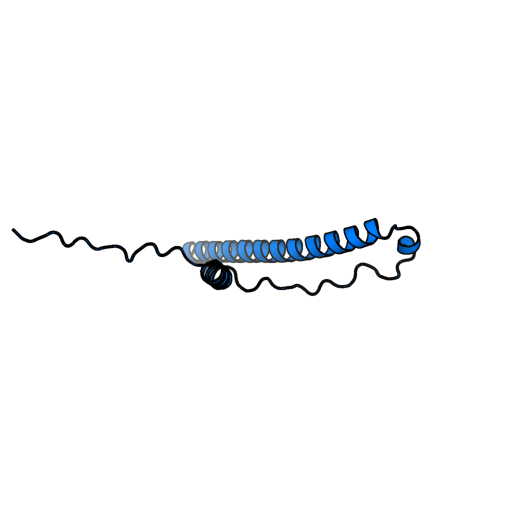M 656 C C . ARG A 1 84 ? -17.012 -1.668 19.657 1.00 96.06 84 ARG A C 1
ATOM 658 O O . ARG A 1 84 ? -17.835 -1.439 20.539 1.00 96.06 84 ARG A O 1
ATOM 665 N N . ASN A 1 85 ? -16.270 -2.771 19.627 1.00 95.19 85 ASN A N 1
ATOM 666 C CA . ASN A 1 85 ? -16.377 -3.824 20.634 1.00 95.19 85 ASN A CA 1
ATOM 667 C C . ASN A 1 85 ? -15.839 -3.375 21.999 1.00 95.19 85 ASN A C 1
ATOM 669 O O . ASN A 1 85 ? -16.481 -3.643 23.009 1.00 95.19 85 ASN A O 1
ATOM 673 N N . ILE A 1 86 ? -14.748 -2.602 22.035 1.00 93.12 86 ILE A N 1
ATOM 674 C CA . ILE A 1 86 ? -14.236 -1.998 23.275 1.00 93.12 86 ILE A CA 1
ATOM 675 C C . ILE A 1 86 ? -15.291 -1.090 23.912 1.00 93.12 86 ILE A C 1
ATOM 677 O O . ILE A 1 86 ? -15.549 -1.206 25.104 1.00 93.12 86 ILE A O 1
ATOM 681 N N . ARG A 1 87 ? -15.966 -0.240 23.129 1.00 96.19 87 ARG A N 1
ATOM 682 C CA . ARG A 1 87 ? -17.061 0.604 23.644 1.00 96.19 87 ARG A CA 1
ATOM 683 C C . ARG A 1 87 ? -18.236 -0.218 24.174 1.00 96.19 87 ARG A C 1
ATOM 685 O O . ARG A 1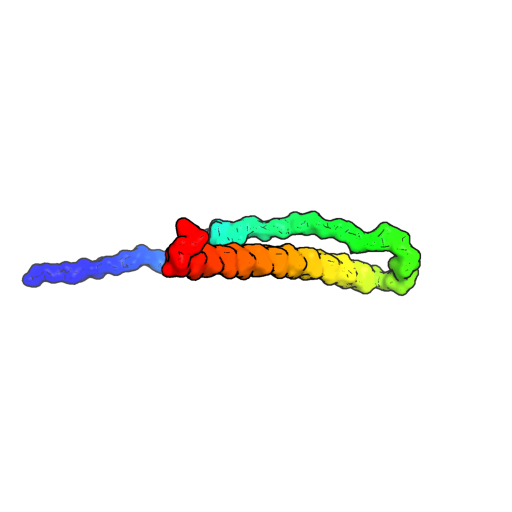 87 ? -18.805 0.131 25.198 1.00 96.19 87 ARG A O 1
ATOM 692 N N . ARG A 1 88 ? -18.605 -1.314 23.497 1.00 97.25 88 ARG A N 1
ATOM 693 C CA . ARG A 1 88 ? -19.655 -2.231 23.983 1.00 97.25 88 ARG A CA 1
ATOM 694 C C . ARG A 1 88 ? -19.280 -2.840 25.335 1.00 97.25 88 ARG A C 1
ATOM 696 O O . ARG A 1 88 ? -20.109 -2.837 26.234 1.00 97.25 88 ARG A O 1
ATOM 703 N N . MET A 1 89 ? -18.035 -3.292 25.480 1.00 95.88 89 MET A N 1
ATOM 704 C CA . MET A 1 89 ? -17.499 -3.805 26.743 1.00 95.88 89 MET A CA 1
ATOM 705 C C . MET A 1 89 ? -17.496 -2.725 27.836 1.00 95.88 89 MET A C 1
ATOM 707 O O . MET A 1 89 ? -17.998 -2.973 28.922 1.00 95.88 89 MET A O 1
ATOM 711 N N . ARG A 1 90 ? -17.015 -1.505 27.549 1.00 96.75 90 ARG A N 1
ATOM 712 C CA . ARG A 1 90 ? -17.010 -0.403 28.533 1.00 96.75 90 ARG A CA 1
ATOM 713 C C . ARG A 1 90 ? -18.410 -0.056 29.039 1.00 96.75 90 ARG A C 1
ATOM 715 O O . ARG A 1 90 ? -18.562 0.151 30.237 1.00 96.75 90 ARG A O 1
ATOM 722 N N . ARG A 1 91 ? -19.411 -0.042 28.151 1.00 96.62 91 ARG A N 1
ATOM 723 C CA . ARG A 1 91 ? -20.816 0.169 28.532 1.00 96.62 91 ARG A CA 1
ATOM 724 C C . ARG A 1 91 ? -21.377 -0.967 29.378 1.00 96.62 91 ARG A C 1
ATOM 726 O O . ARG A 1 91 ? -22.077 -0.709 30.347 1.00 96.62 91 ARG A O 1
ATOM 733 N N . ALA A 1 92 ? -21.060 -2.216 29.035 1.00 96.25 92 ALA A N 1
ATOM 734 C CA . ALA A 1 92 ? -21.463 -3.371 29.839 1.00 96.25 92 ALA A CA 1
ATOM 735 C C . ALA A 1 92 ? -20.858 -3.324 31.255 1.00 96.25 92 ALA A C 1
ATOM 737 O O . ALA A 1 92 ? -21.523 -3.689 32.218 1.00 96.25 92 ALA A O 1
ATOM 738 N N . ASP A 1 93 ? -19.637 -2.801 31.377 1.00 95.12 93 ASP A N 1
ATOM 739 C CA . ASP A 1 93 ? -18.946 -2.581 32.650 1.00 95.12 93 ASP A CA 1
ATOM 740 C C . ASP A 1 93 ? -19.414 -1.317 33.410 1.00 95.12 93 ASP A C 1
ATOM 742 O O . ASP A 1 93 ? -18.875 -1.024 34.478 1.00 95.12 93 ASP A O 1
ATOM 746 N N . GLY A 1 94 ? -20.341 -0.520 32.860 1.00 96.25 94 GLY A N 1
ATOM 747 C CA . GLY A 1 94 ? -20.795 0.748 33.454 1.00 96.25 94 GLY A CA 1
ATOM 748 C C . GLY A 1 94 ? -19.737 1.862 33.475 1.00 96.25 94 GLY A C 1
ATOM 749 O O . GLY A 1 94 ? -19.833 2.797 34.267 1.00 96.25 94 GLY A O 1
ATOM 750 N N . LYS A 1 95 ? -18.697 1.751 32.639 1.00 84.00 95 LYS A N 1
ATOM 751 C CA . LYS A 1 95 ? -17.561 2.695 32.560 1.00 84.00 95 LYS A CA 1
ATOM 752 C C . LYS A 1 95 ? -17.751 3.792 31.504 1.00 84.00 95 LYS A C 1
ATOM 754 O O . LYS A 1 95 ? -16.862 4.632 31.350 1.00 84.00 95 LYS A O 1
ATOM 759 N N . GLU A 1 96 ? -18.844 3.717 30.750 1.00 75.62 96 GLU A N 1
ATOM 760 C CA . GLU A 1 96 ? -19.388 4.658 29.756 1.00 75.62 96 GLU A CA 1
ATOM 761 C C . GLU A 1 96 ? -20.906 4.461 29.701 1.00 75.62 96 GLU A C 1
ATOM 763 O O . GLU A 1 96 ? -21.619 5.464 29.504 1.00 75.62 96 GLU A O 1
#

Secondary structure (DSSP, 8-state):
----------------HHHHHHHHHHHH----------S-TT-GGGGGS-HHHHHHHHHHHHHHHHHHHHHHHHHHHHHHHHHHHHHHHHHHTT--

Solvent-accessible surface area (backbone atoms only — not comparable to full-atom values): 6037 Å² total; per-residue (Å²): 142,78,81,83,78,78,79,71,69,77,75,88,70,78,69,48,74,65,56,50,49,51,51,48,35,71,75,72,44,78,81,78,79,69,86,64,76,79,66,72,82,84,47,80,68,59,80,77,53,52,72,68,54,53,55,50,48,43,55,48,50,50,56,47,55,56,49,52,52,53,50,50,52,53,53,51,50,55,50,52,52,50,54,53,51,52,52,53,52,34,43,75,70,71,78,103

pLDDT: mean 78.33, std 16.68, range [41.53, 97.25]

Organism: NCBI:txid1675527